Protein AF-A0A3C1B6X9-F1 (afdb_monomer_lite)

Secondary structure (DSSP, 8-state):
-GGGTTTT---HHHHHHHHHHHHHHHHHHHHHHHHTTSS---HHHHHHHHHHHHHHHHHHHHHHSS----TT----THHHHTHHHHHHHHHHHHHHHHHT-

Radius of gyration: 14.91 Å; chains: 1; bounding box: 35×31×36 Å

pLDDT: mean 92.77, std 12.66, range [45.78, 98.62]

Structure (mmCIF, N/CA/C/O backbone):
data_AF-A0A3C1B6X9-F1
#
_entry.id   AF-A0A3C1B6X9-F1
#
loop_
_atom_site.group_PDB
_atom_site.id
_atom_site.type_symbol
_atom_site.label_atom_id
_atom_site.label_alt_id
_atom_site.label_comp_id
_atom_site.label_asym_id
_atom_site.label_entity_id
_atom_site.label_seq_id
_atom_site.pdbx_PDB_ins_code
_atom_site.Cartn_x
_atom_site.Cartn_y
_atom_site.Cartn_z
_atom_site.occupancy
_atom_site.B_iso_or_equiv
_atom_site.auth_seq_id
_atom_site.auth_comp_id
_atom_site.auth_asym_id
_atom_site.auth_atom_id
_atom_site.pdbx_PDB_model_num
ATOM 1 N N . SER A 1 1 ? -6.911 16.747 -1.979 1.00 45.78 1 SER A N 1
ATOM 2 C CA . SER A 1 1 ? -7.606 15.657 -2.691 1.00 45.78 1 SER A CA 1
ATOM 3 C C . SER A 1 1 ? -6.592 14.883 -3.513 1.00 45.78 1 SER A C 1
ATOM 5 O O . SER A 1 1 ? -5.859 15.510 -4.266 1.00 45.78 1 SER A O 1
ATOM 7 N N . ILE A 1 2 ? -6.514 13.560 -3.367 1.00 50.72 2 ILE A N 1
ATOM 8 C CA . ILE A 1 2 ? -5.544 12.681 -4.062 1.00 50.72 2 ILE A CA 1
ATOM 9 C C . ILE A 1 2 ? -5.657 12.769 -5.592 1.00 50.72 2 ILE A C 1
ATOM 11 O O . ILE A 1 2 ? -4.671 12.622 -6.306 1.00 50.72 2 ILE A O 1
ATOM 15 N N . LEU A 1 3 ? -6.828 13.177 -6.088 1.00 47.59 3 LEU A N 1
ATOM 16 C CA . LEU A 1 3 ? -7.081 13.500 -7.491 1.00 47.59 3 LEU A CA 1
ATOM 17 C C . LEU A 1 3 ? -6.073 14.507 -8.095 1.00 47.59 3 LEU A C 1
ATOM 19 O O . LEU A 1 3 ? -5.870 14.509 -9.304 1.00 47.59 3 LEU A O 1
ATOM 23 N N . TRP A 1 4 ? -5.420 15.342 -7.276 1.00 55.66 4 TRP A N 1
ATOM 24 C CA . TRP A 1 4 ? -4.429 16.323 -7.739 1.00 55.66 4 TRP A CA 1
ATOM 25 C C . TRP A 1 4 ? -2.998 15.764 -7.732 1.00 55.66 4 TRP A C 1
ATOM 27 O O . TRP A 1 4 ? -2.171 16.218 -8.519 1.00 55.66 4 TRP A O 1
ATOM 37 N N . ALA A 1 5 ? -2.707 14.749 -6.910 1.00 58.25 5 ALA A N 1
ATOM 38 C CA . ALA A 1 5 ? -1.378 14.137 -6.807 1.00 58.25 5 ALA A CA 1
ATOM 39 C C . ALA A 1 5 ? -0.965 13.402 -8.095 1.00 58.25 5 ALA A C 1
ATOM 41 O O . ALA A 1 5 ? 0.217 13.320 -8.409 1.00 58.25 5 ALA A O 1
ATOM 42 N N . HIS A 1 6 ? -1.940 12.920 -8.875 1.00 62.47 6 HIS A N 1
ATOM 43 C CA . HIS A 1 6 ? -1.696 12.265 -10.166 1.00 62.47 6 HIS A CA 1
ATOM 44 C C . HIS A 1 6 ? -1.820 13.201 -11.374 1.00 62.47 6 HIS A C 1
ATOM 46 O O . HIS A 1 6 ? -1.613 12.772 -12.511 1.00 62.47 6 HIS A O 1
ATOM 52 N N . SER A 1 7 ? -2.178 14.472 -11.163 1.00 71.06 7 SER A N 1
ATOM 53 C CA . SER A 1 7 ? -2.284 15.427 -12.265 1.00 71.06 7 SER A CA 1
ATOM 54 C C . SER A 1 7 ? -0.910 15.628 -12.925 1.00 71.06 7 SER A C 1
ATOM 56 O O . SER A 1 7 ? 0.087 15.924 -12.265 1.00 71.06 7 SER A O 1
ATOM 58 N N . GLY A 1 8 ? -0.847 15.410 -14.241 1.00 81.38 8 GLY A N 1
ATOM 59 C CA . GLY A 1 8 ? 0.379 15.572 -15.029 1.00 81.38 8 GLY A CA 1
ATOM 60 C C . GLY A 1 8 ? 1.334 14.373 -15.065 1.00 81.38 8 GLY A C 1
ATOM 61 O O . GLY A 1 8 ? 2.383 14.504 -15.692 1.00 81.38 8 GLY A O 1
ATOM 62 N N . VAL A 1 9 ? 0.990 13.226 -14.464 1.00 90.75 9 VAL A N 1
ATOM 63 C CA . VAL A 1 9 ? 1.730 11.965 -14.677 1.00 90.75 9 VAL A CA 1
ATOM 64 C C . VAL A 1 9 ? 1.463 11.472 -16.100 1.00 90.75 9 VAL A C 1
ATOM 66 O O . VAL A 1 9 ? 0.305 11.312 -16.497 1.00 90.75 9 VAL A O 1
ATOM 69 N N . LYS A 1 10 ? 2.524 11.239 -16.871 1.00 92.12 10 LYS A N 1
ATOM 70 C CA . LYS A 1 10 ? 2.455 10.840 -18.284 1.00 92.12 10 LYS A CA 1
ATOM 71 C C . LYS A 1 10 ? 2.657 9.344 -18.468 1.00 92.12 10 LYS A C 1
ATOM 73 O O . LYS A 1 10 ? 2.008 8.749 -19.326 1.00 92.12 10 LYS A O 1
ATOM 78 N N . ASP A 1 11 ? 3.538 8.735 -17.678 1.00 95.75 11 ASP A N 1
ATOM 79 C CA . ASP A 1 11 ? 3.810 7.306 -17.808 1.00 95.75 11 ASP A CA 1
ATOM 80 C C . ASP A 1 11 ? 2.680 6.453 -17.184 1.00 95.75 11 ASP A C 1
ATOM 82 O O . ASP A 1 11 ? 2.333 6.624 -16.008 1.00 95.75 11 ASP A O 1
ATOM 86 N N . PRO A 1 12 ? 2.092 5.504 -17.937 1.00 95.38 12 PRO A N 1
ATOM 87 C CA . PRO A 1 12 ? 0.970 4.704 -17.456 1.00 95.38 12 PRO A CA 1
ATOM 88 C C . PRO A 1 12 ? 1.350 3.705 -16.352 1.00 95.38 12 PRO A C 1
ATOM 90 O O . PRO A 1 12 ? 0.485 3.343 -15.552 1.00 95.38 12 PRO A O 1
ATOM 93 N N . ASN A 1 13 ? 2.601 3.245 -16.274 1.00 97.00 13 ASN A N 1
ATOM 94 C CA . ASN A 1 13 ? 3.065 2.375 -15.188 1.00 97.00 13 ASN A CA 1
ATOM 95 C C . ASN A 1 13 ? 3.262 3.183 -13.902 1.00 97.00 13 ASN A C 1
ATOM 97 O O . ASN A 1 13 ? 2.830 2.743 -12.833 1.00 97.00 13 ASN A O 1
ATOM 101 N N . VAL A 1 14 ? 3.818 4.395 -14.010 1.00 96.88 14 VAL A N 1
ATOM 102 C CA . VAL A 1 14 ? 3.912 5.332 -12.880 1.00 96.88 14 VAL A CA 1
ATOM 103 C C . VAL A 1 14 ? 2.520 5.688 -12.358 1.00 96.88 14 VAL A C 1
ATOM 105 O O . VAL A 1 14 ? 2.267 5.599 -11.156 1.00 96.88 14 VAL A O 1
ATOM 108 N N . MET A 1 15 ? 1.580 5.995 -13.252 1.00 95.94 15 MET A N 1
ATOM 109 C CA . MET A 1 15 ? 0.191 6.271 -12.881 1.00 95.94 15 MET A CA 1
ATOM 110 C C . MET A 1 15 ? -0.440 5.106 -12.103 1.00 95.94 15 MET A C 1
ATOM 112 O O . MET A 1 15 ? -1.091 5.324 -11.081 1.00 95.94 15 MET A O 1
ATOM 116 N N . LYS A 1 16 ? -0.250 3.861 -12.565 1.00 96.12 16 LYS A N 1
ATOM 117 C CA . LYS A 1 16 ? -0.811 2.663 -11.915 1.00 96.12 16 LYS A CA 1
ATOM 118 C C . LYS A 1 16 ? -0.297 2.490 -10.488 1.00 96.12 16 LYS A C 1
ATOM 120 O O . LYS A 1 16 ? -1.108 2.356 -9.573 1.00 96.12 16 LYS A O 1
ATOM 125 N N . ARG A 1 17 ? 1.023 2.523 -10.282 1.00 97.31 17 ARG A N 1
ATOM 126 C CA . ARG A 1 17 ? 1.606 2.332 -8.943 1.00 97.31 17 ARG A CA 1
ATOM 127 C C . ARG A 1 17 ? 1.287 3.486 -7.995 1.00 97.31 17 ARG A C 1
ATOM 129 O O . ARG A 1 17 ? 1.000 3.241 -6.829 1.00 97.31 17 ARG A O 1
ATOM 136 N N . MET A 1 18 ? 1.246 4.727 -8.492 1.00 96.75 18 MET A N 1
ATOM 137 C CA . MET A 1 18 ? 0.849 5.875 -7.673 1.00 96.75 18 MET A CA 1
ATOM 138 C C . MET A 1 18 ? -0.613 5.776 -7.218 1.00 96.75 18 MET A C 1
ATOM 140 O O . MET A 1 18 ? -0.900 6.076 -6.060 1.00 96.75 18 MET A O 1
ATOM 144 N N . LYS A 1 19 ? -1.533 5.337 -8.091 1.00 96.31 19 LYS A N 1
ATOM 145 C CA . LYS A 1 19 ? -2.935 5.095 -7.708 1.00 96.31 19 LYS A CA 1
ATOM 146 C C . LYS A 1 19 ? -3.041 4.024 -6.627 1.00 96.31 19 LYS A C 1
ATOM 148 O O . LYS A 1 19 ? -3.683 4.263 -5.613 1.00 96.31 19 LYS A O 1
ATOM 153 N N . LEU A 1 20 ? -2.355 2.896 -6.818 1.00 98.00 20 LEU A N 1
ATOM 154 C CA . LEU A 1 20 ? -2.323 1.797 -5.850 1.00 98.00 20 LEU A CA 1
ATOM 155 C C . LEU A 1 20 ? -1.824 2.280 -4.476 1.00 98.00 20 LEU A C 1
ATOM 157 O O . LEU A 1 20 ? -2.509 2.099 -3.471 1.00 98.00 20 LEU A O 1
ATOM 161 N N . MET A 1 21 ? -0.679 2.967 -4.433 1.00 97.62 21 MET A N 1
ATOM 162 C CA . MET A 1 21 ? -0.116 3.510 -3.187 1.00 97.62 21 MET A CA 1
ATOM 163 C C . MET A 1 21 ? -1.015 4.582 -2.549 1.00 97.62 21 MET 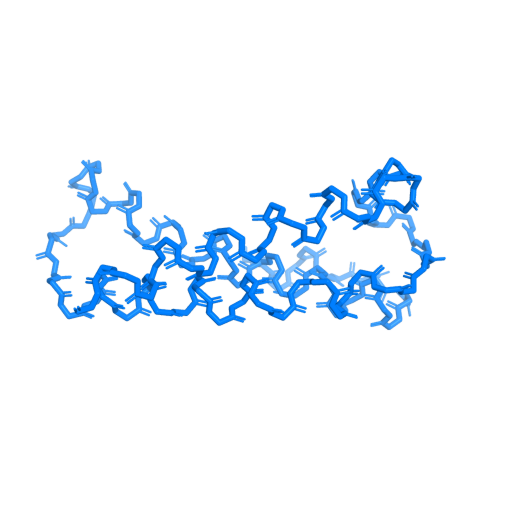A C 1
ATOM 165 O O . MET A 1 21 ? -1.073 4.700 -1.327 1.00 97.62 21 MET A O 1
ATOM 169 N N . SER A 1 22 ? -1.758 5.348 -3.350 1.00 96.81 22 SER A N 1
ATOM 170 C CA . SER A 1 22 ? -2.695 6.342 -2.816 1.00 96.81 22 SER A CA 1
ATOM 171 C C . SER A 1 22 ? -3.904 5.689 -2.152 1.00 96.81 22 SER A C 1
ATOM 173 O O . SER A 1 22 ? -4.277 6.092 -1.052 1.00 96.81 22 SER A O 1
ATOM 175 N N . SER A 1 23 ? -4.466 4.641 -2.757 1.00 97.75 23 SER A N 1
ATOM 176 C CA . SER A 1 23 ? -5.528 3.841 -2.134 1.00 97.75 23 SER A CA 1
ATOM 177 C C . SER A 1 23 ? -5.047 3.157 -0.850 1.00 97.75 23 SER A C 1
ATOM 179 O O . SER A 1 23 ? -5.784 3.098 0.135 1.00 97.75 23 SER A O 1
ATOM 181 N N . MET A 1 24 ? -3.786 2.715 -0.807 1.00 98.06 24 MET A N 1
ATOM 182 C CA . MET A 1 24 ? -3.169 2.179 0.413 1.00 98.06 24 MET A CA 1
ATOM 183 C C . MET A 1 24 ? -3.150 3.228 1.536 1.00 98.06 24 MET A C 1
ATOM 185 O O . MET A 1 24 ? -3.552 2.960 2.674 1.00 98.06 24 MET A O 1
ATOM 189 N N . ALA A 1 25 ? -2.729 4.453 1.205 1.00 97.88 25 ALA A N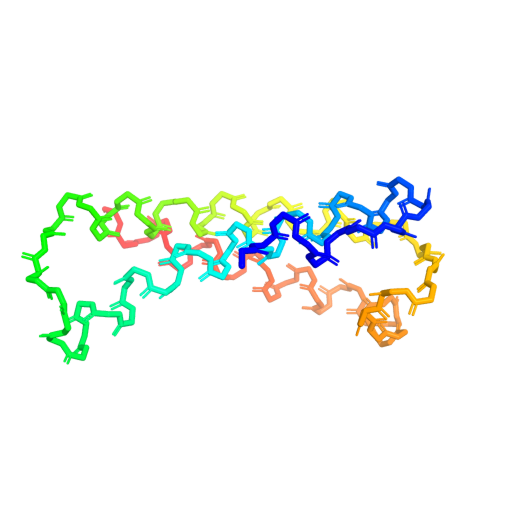 1
ATOM 190 C CA . ALA A 1 25 ? -2.68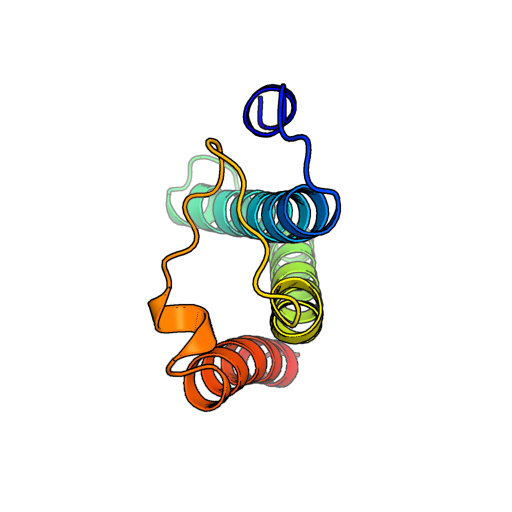3 5.573 2.140 1.00 97.88 25 ALA A CA 1
ATOM 191 C C . ALA A 1 25 ? -4.079 5.995 2.635 1.00 97.88 25 ALA A C 1
ATOM 193 O O . ALA A 1 25 ? -4.234 6.317 3.814 1.00 97.88 25 ALA A O 1
ATOM 194 N N . GLU A 1 26 ? -5.101 5.974 1.774 1.00 98.06 26 GLU A N 1
ATOM 195 C CA . GLU A 1 26 ? -6.493 6.262 2.153 1.00 98.06 26 GLU A CA 1
ATOM 196 C C . GLU A 1 26 ? -7.015 5.274 3.202 1.00 98.06 26 GLU A C 1
ATOM 198 O O . GLU A 1 26 ? -7.535 5.700 4.236 1.00 98.06 26 GLU A O 1
ATOM 203 N N . ASN A 1 27 ? -6.813 3.972 2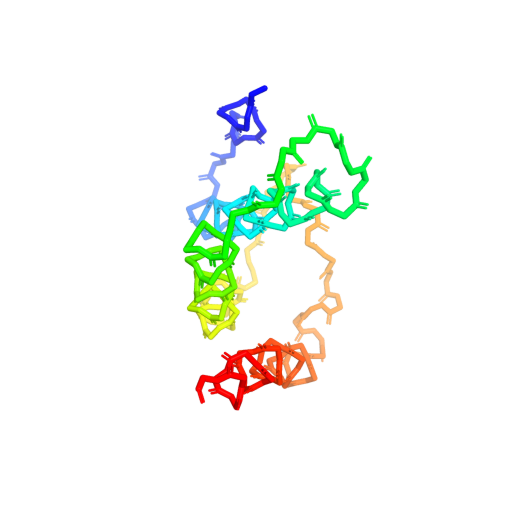.990 1.00 98.31 27 ASN A N 1
ATOM 204 C CA . ASN A 1 27 ? -7.237 2.947 3.946 1.00 98.31 27 ASN A CA 1
ATOM 205 C C . ASN A 1 27 ? -6.460 3.040 5.267 1.00 98.31 27 ASN A C 1
ATOM 207 O O . ASN A 1 27 ? -7.049 3.008 6.349 1.00 98.31 27 ASN A O 1
ATOM 211 N N . SER A 1 28 ? -5.146 3.264 5.191 1.00 97.94 28 SER A N 1
ATOM 212 C CA . SER A 1 28 ? -4.296 3.453 6.375 1.00 97.94 28 SER A CA 1
ATOM 213 C C . SER A 1 28 ? -4.711 4.685 7.187 1.00 97.94 28 SER A C 1
ATOM 215 O O . SER A 1 28 ? -4.693 4.674 8.421 1.00 97.94 28 SER A O 1
ATOM 217 N N . LYS A 1 29 ? -5.142 5.755 6.507 1.00 98.38 29 LYS A N 1
ATOM 218 C CA . LYS A 1 29 ? -5.638 6.977 7.146 1.00 98.38 29 LYS A CA 1
ATOM 219 C C . LYS A 1 29 ? -6.898 6.718 7.967 1.00 98.38 29 LYS A C 1
ATOM 221 O O . LYS A 1 29 ? -6.981 7.256 9.068 1.00 98.38 29 LYS A O 1
ATOM 226 N N . ILE A 1 30 ? -7.839 5.909 7.477 1.00 98.31 30 ILE A N 1
ATOM 227 C CA . ILE A 1 30 ? -9.063 5.559 8.219 1.00 98.31 30 ILE A CA 1
ATOM 228 C C . ILE A 1 30 ? -8.695 4.926 9.567 1.00 98.31 30 ILE A C 1
ATOM 230 O O . ILE A 1 30 ? -9.140 5.396 10.616 1.00 98.31 30 ILE A O 1
ATOM 234 N N . LEU A 1 31 ? -7.811 3.924 9.548 1.00 98.19 31 LEU A N 1
ATOM 235 C CA . LEU A 1 31 ? -7.329 3.250 10.758 1.00 98.19 31 LEU A CA 1
ATOM 236 C C . LEU A 1 31 ? -6.623 4.232 11.703 1.00 98.19 31 LEU A C 1
ATOM 238 O O . LEU A 1 31 ? -6.936 4.301 12.893 1.00 98.19 31 LEU A O 1
ATOM 242 N N . GLY A 1 32 ? -5.730 5.066 11.165 1.00 98.38 32 GLY A N 1
ATOM 243 C CA . GLY A 1 32 ? -5.030 6.088 11.943 1.00 98.38 32 GLY A CA 1
ATOM 244 C C . GLY A 1 32 ? -5.968 7.121 12.580 1.00 98.38 32 GLY A C 1
ATOM 245 O O . GLY A 1 32 ? -5.720 7.562 13.704 1.00 98.38 32 GLY A O 1
ATOM 246 N N . GLN A 1 33 ? -7.058 7.500 11.906 1.00 98.62 33 GLN A N 1
ATOM 247 C CA . GLN A 1 33 ? -8.076 8.401 12.456 1.00 98.62 33 GLN A CA 1
ATOM 248 C C . GLN A 1 33 ? -8.854 7.748 13.605 1.00 98.62 33 GLN A C 1
ATOM 250 O O . GLN A 1 33 ? -9.092 8.418 14.613 1.00 98.62 33 GLN A O 1
ATOM 255 N N . MET A 1 34 ? -9.193 6.456 13.494 1.00 98.50 34 MET A N 1
ATOM 256 C CA . MET A 1 34 ? -9.818 5.696 14.587 1.00 98.50 34 MET A CA 1
ATOM 257 C C . MET A 1 34 ? -8.890 5.605 15.803 1.00 98.50 34 MET A C 1
ATOM 259 O O . MET A 1 34 ? -9.299 5.935 16.916 1.00 98.50 34 MET A O 1
ATOM 263 N N . MET A 1 35 ? -7.617 5.242 15.599 1.00 97.75 35 MET A N 1
ATOM 264 C CA . MET A 1 35 ? -6.619 5.148 16.678 1.00 97.75 35 MET A CA 1
ATOM 265 C C . MET A 1 35 ? -6.420 6.482 17.407 1.00 97.75 35 MET A C 1
ATOM 267 O O . MET A 1 35 ? -6.269 6.522 18.627 1.00 97.75 35 MET A O 1
ATOM 271 N N . LYS A 1 36 ? -6.458 7.593 16.662 1.00 98.31 36 LYS A N 1
ATOM 272 C CA . LYS A 1 36 ? -6.355 8.956 17.205 1.00 98.31 36 LYS A CA 1
ATOM 273 C C . LYS A 1 36 ? -7.673 9.488 17.777 1.00 98.31 36 LYS A C 1
ATOM 275 O O . LYS A 1 36 ? -7.711 10.646 18.183 1.00 98.31 36 LYS A O 1
ATOM 280 N N . LYS A 1 37 ? -8.746 8.686 17.790 1.00 97.94 37 LYS A N 1
ATOM 281 C CA . LYS A 1 37 ? -10.103 9.073 18.221 1.00 97.94 37 LYS A CA 1
ATOM 282 C C . LYS A 1 37 ? -10.666 10.291 17.470 1.00 97.94 37 LYS A C 1
ATOM 284 O O . LYS A 1 37 ? -11.530 10.993 17.986 1.00 97.94 37 LYS A O 1
ATOM 289 N N . GLN A 1 38 ? -10.177 10.554 16.255 1.00 98.38 38 GLN A N 1
ATOM 290 C CA . GLN A 1 38 ? -10.693 11.618 15.383 1.00 98.38 38 GLN A CA 1
ATOM 291 C C . GLN A 1 38 ? -12.022 11.217 14.740 1.00 98.38 38 GLN A C 1
ATOM 293 O O . GLN A 1 38 ? -12.842 12.073 14.423 1.00 98.38 38 GLN A O 1
ATOM 298 N N . ILE A 1 39 ? -12.221 9.912 14.562 1.00 97.75 39 ILE A N 1
ATOM 299 C CA . ILE A 1 39 ? -13.502 9.291 14.232 1.00 97.75 39 ILE A CA 1
ATOM 300 C C . ILE A 1 39 ? -13.763 8.150 15.231 1.00 97.75 39 ILE A C 1
ATOM 302 O O . ILE A 1 39 ? -12.796 7.610 15.783 1.00 97.75 39 ILE A O 1
ATOM 306 N N . PRO A 1 40 ? -15.029 7.770 15.485 1.00 98.19 40 PRO A N 1
ATOM 307 C CA . PRO A 1 40 ? -15.346 6.613 16.316 1.00 98.19 40 PRO A CA 1
ATOM 308 C C . PRO A 1 40 ? -14.755 5.324 15.740 1.00 98.19 40 PRO A C 1
ATOM 310 O O . PRO A 1 40 ? -14.648 5.168 14.523 1.00 98.19 40 PRO A O 1
ATOM 313 N N . PHE A 1 41 ? -14.405 4.384 16.616 1.00 98.12 41 PHE A N 1
ATOM 314 C CA . PHE A 1 41 ? -14.062 3.037 16.180 1.00 98.12 41 PHE A CA 1
ATOM 315 C C . PHE A 1 41 ? -15.308 2.334 15.631 1.00 98.12 41 PHE A C 1
ATOM 317 O O . PHE A 1 41 ? -16.333 2.260 16.307 1.00 98.12 41 PHE A O 1
ATOM 324 N N . ASP A 1 42 ? -15.181 1.787 14.427 1.00 98.38 42 ASP A N 1
ATOM 325 C CA . ASP A 1 42 ? -16.163 0.911 13.799 1.00 98.38 42 ASP A CA 1
ATOM 326 C C . ASP A 1 42 ? -15.422 -0.330 13.295 1.00 98.38 42 ASP A C 1
ATOM 328 O O . ASP A 1 42 ? -14.582 -0.248 12.394 1.00 98.38 42 ASP A O 1
ATOM 332 N N . ALA A 1 43 ? -15.727 -1.485 13.889 1.00 97.31 43 ALA A N 1
ATOM 333 C CA . ALA A 1 43 ? -15.049 -2.738 13.578 1.00 97.31 43 ALA A CA 1
ATOM 334 C C . ALA A 1 43 ? -15.236 -3.157 12.112 1.00 97.31 43 ALA A C 1
ATOM 336 O O . ALA A 1 43 ? -14.302 -3.660 11.491 1.00 97.31 43 ALA A O 1
ATOM 337 N N . LYS A 1 44 ? -16.414 -2.926 11.524 1.00 97.25 44 LYS A N 1
ATOM 338 C CA . LYS A 1 44 ? -16.689 -3.306 10.134 1.00 97.25 44 LYS A CA 1
ATOM 339 C C . LYS A 1 44 ? -15.865 -2.454 9.175 1.00 97.25 44 LYS A C 1
ATOM 341 O O . LYS A 1 44 ? -15.292 -2.987 8.223 1.00 97.25 44 LYS A O 1
ATOM 346 N N . VAL A 1 45 ? -15.788 -1.150 9.431 1.00 97.88 45 VAL A N 1
ATOM 347 C CA . VAL A 1 45 ? -14.982 -0.227 8.622 1.00 97.88 45 VAL A CA 1
ATOM 348 C C . VAL A 1 45 ? -13.491 -0.530 8.781 1.00 97.88 45 VAL A C 1
ATOM 350 O O . VAL A 1 45 ? -12.785 -0.599 7.776 1.00 97.88 45 VAL A O 1
ATOM 353 N N . ALA A 1 46 ? -13.019 -0.791 10.004 1.00 97.75 46 ALA A N 1
ATOM 354 C CA . ALA A 1 46 ? -11.628 -1.164 10.256 1.00 97.75 46 ALA A CA 1
ATOM 355 C C . ALA A 1 46 ? -11.239 -2.451 9.511 1.00 97.75 46 ALA A C 1
ATOM 357 O O . ALA A 1 46 ? -10.249 -2.466 8.780 1.00 97.75 46 ALA A O 1
ATOM 358 N N . MET A 1 47 ? -12.059 -3.502 9.613 1.00 96.31 47 MET A N 1
ATOM 359 C CA . MET A 1 47 ? -11.816 -4.766 8.909 1.00 96.31 47 MET A CA 1
ATOM 360 C C . MET A 1 47 ? -11.869 -4.608 7.386 1.00 96.31 47 MET A C 1
ATOM 362 O O . MET A 1 47 ? -11.106 -5.257 6.674 1.00 96.31 47 MET A O 1
ATOM 366 N N . SER A 1 48 ? -12.739 -3.736 6.868 1.00 96.81 48 SER A N 1
ATOM 367 C CA . SER A 1 48 ? -12.772 -3.431 5.435 1.00 96.81 48 SER A CA 1
ATOM 368 C C . SER A 1 48 ? -11.490 -2.738 4.971 1.00 96.81 48 SER A C 1
ATOM 370 O O . SER A 1 48 ? -10.953 -3.113 3.933 1.00 96.81 48 SER A O 1
ATOM 372 N N . ALA A 1 49 ? -10.988 -1.766 5.738 1.00 97.88 49 ALA A N 1
ATOM 373 C CA . ALA A 1 49 ? -9.750 -1.063 5.415 1.00 97.88 49 ALA A CA 1
ATOM 374 C C . ALA A 1 49 ? -8.532 -1.999 5.475 1.00 97.88 49 ALA A C 1
ATOM 376 O O . ALA A 1 49 ? -7.709 -1.982 4.565 1.00 97.88 49 ALA A O 1
ATOM 377 N N . LEU A 1 50 ? -8.444 -2.861 6.496 1.00 97.31 50 LEU A N 1
ATOM 378 C CA . LEU A 1 50 ? -7.384 -3.871 6.611 1.00 97.31 50 LEU A CA 1
ATOM 379 C C . LEU A 1 50 ? -7.406 -4.858 5.437 1.00 97.31 50 LEU A C 1
ATOM 381 O O . LEU A 1 50 ? -6.364 -5.143 4.853 1.00 97.31 50 LEU A O 1
ATOM 385 N N . ARG A 1 51 ? -8.592 -5.336 5.036 1.00 96.81 51 ARG A N 1
ATOM 386 C CA . ARG A 1 51 ? -8.727 -6.222 3.872 1.00 96.81 51 ARG A CA 1
ATOM 387 C C . ARG A 1 51 ? -8.222 -5.558 2.594 1.00 96.81 51 ARG A C 1
ATOM 389 O O . ARG A 1 51 ? -7.506 -6.197 1.829 1.00 96.81 51 ARG A O 1
ATOM 396 N N . GLU A 1 52 ? -8.597 -4.303 2.370 1.00 97.94 52 GLU A N 1
ATOM 397 C CA . GLU A 1 52 ? -8.179 -3.564 1.179 1.00 97.94 52 GLU A CA 1
ATOM 398 C C . GLU A 1 52 ? -6.662 -3.319 1.174 1.00 97.94 52 GLU A C 1
ATOM 400 O O . GLU A 1 52 ? -6.019 -3.494 0.143 1.00 97.94 52 GLU A O 1
ATOM 405 N N . ILE A 1 53 ? -6.062 -3.005 2.331 1.00 98.19 53 ILE A N 1
ATOM 406 C CA . ILE A 1 53 ? -4.598 -2.912 2.485 1.00 98.19 53 ILE A CA 1
ATOM 407 C C . ILE A 1 53 ? -3.930 -4.237 2.101 1.00 98.19 53 ILE A C 1
ATOM 409 O O . ILE A 1 53 ? -2.945 -4.217 1.366 1.00 98.19 53 ILE A O 1
ATOM 413 N N . GLY A 1 54 ? -4.474 -5.380 2.529 1.00 97.88 54 GLY A N 1
ATOM 414 C CA . GLY A 1 54 ? -3.950 -6.695 2.147 1.00 97.88 54 GLY A CA 1
ATOM 415 C C . GLY A 1 54 ? -3.967 -6.914 0.629 1.00 97.88 54 GLY A C 1
ATOM 416 O O . GLY A 1 54 ? -2.931 -7.199 0.033 1.00 97.88 54 GLY A O 1
ATOM 417 N N . VAL A 1 55 ? -5.111 -6.668 -0.021 1.00 97.69 55 VAL A N 1
ATOM 418 C CA . VAL A 1 55 ? -5.268 -6.808 -1.485 1.00 97.69 55 VAL A CA 1
ATOM 419 C C . VAL A 1 55 ? -4.320 -5.880 -2.256 1.00 97.69 55 VAL A C 1
ATOM 421 O O . VAL A 1 55 ? -3.701 -6.278 -3.245 1.00 97.69 55 VAL A O 1
ATOM 424 N N . LEU A 1 56 ? -4.180 -4.628 -1.814 1.00 98.44 56 LEU A N 1
ATOM 425 C CA . LEU A 1 56 ? -3.269 -3.669 -2.441 1.00 98.44 56 LEU A CA 1
ATOM 426 C C . LEU A 1 56 ? -1.799 -4.073 -2.243 1.00 98.44 56 LEU A C 1
ATOM 428 O O . LEU A 1 56 ? -0.983 -3.868 -3.145 1.00 98.44 56 LEU A O 1
ATOM 432 N N . SER A 1 57 ? -1.461 -4.663 -1.095 1.00 98.31 57 SER A N 1
ATOM 433 C CA . SER A 1 57 ? -0.108 -5.144 -0.789 1.00 98.31 57 SER A CA 1
ATOM 434 C C . SER A 1 57 ? 0.275 -6.282 -1.731 1.00 98.31 57 SER A C 1
ATOM 436 O O . SER A 1 57 ? 1.276 -6.167 -2.437 1.00 98.31 57 SER A O 1
ATOM 438 N N . GLU A 1 58 ? -0.597 -7.279 -1.892 1.00 97.81 58 GLU A N 1
ATOM 439 C CA . GLU A 1 58 ? -0.417 -8.388 -2.842 1.00 97.81 58 GLU A CA 1
ATOM 440 C C . GLU A 1 58 ? -0.270 -7.897 -4.301 1.00 97.81 58 GLU A C 1
ATOM 442 O O . GLU A 1 58 ? 0.513 -8.424 -5.095 1.00 97.81 58 GLU A O 1
ATOM 447 N N . ALA A 1 59 ? -0.978 -6.827 -4.676 1.00 98.19 59 ALA A N 1
ATOM 448 C CA . ALA A 1 59 ? -0.895 -6.242 -6.015 1.00 98.19 59 ALA A CA 1
ATOM 449 C C . ALA A 1 59 ? 0.362 -5.373 -6.251 1.00 98.19 59 ALA A C 1
ATOM 451 O O . ALA A 1 59 ? 0.683 -5.047 -7.406 1.00 98.19 59 ALA A O 1
ATOM 452 N N . THR A 1 60 ? 1.080 -4.983 -5.194 1.00 98.50 60 THR A N 1
ATOM 453 C CA . THR A 1 60 ? 2.198 -4.027 -5.258 1.00 98.50 60 THR A CA 1
ATOM 454 C C . THR A 1 60 ? 3.357 -4.507 -6.142 1.00 98.50 60 THR A C 1
ATOM 456 O O . THR A 1 60 ? 3.748 -3.747 -7.038 1.00 98.50 60 THR A O 1
ATOM 459 N N . PRO A 1 61 ? 3.872 -5.749 -6.027 1.00 98.44 61 PRO A N 1
ATOM 460 C CA . PRO A 1 61 ? 4.966 -6.227 -6.879 1.00 98.44 61 PRO A CA 1
ATOM 461 C C . PRO A 1 61 ? 4.639 -6.100 -8.371 1.00 98.44 61 PRO A C 1
ATOM 463 O O . PRO A 1 61 ? 5.434 -5.606 -9.174 1.00 98.44 61 PRO A O 1
ATOM 466 N N . LYS A 1 62 ? 3.408 -6.445 -8.762 1.00 98.31 62 LYS A N 1
ATOM 467 C CA . LYS A 1 62 ? 2.959 -6.331 -10.155 1.00 98.31 62 LYS A CA 1
ATOM 468 C C . LYS A 1 62 ? 2.944 -4.881 -10.645 1.00 98.31 62 LYS A C 1
ATOM 470 O O . LYS A 1 62 ? 3.311 -4.632 -11.794 1.00 98.31 62 LYS A O 1
ATOM 475 N N . ALA A 1 63 ? 2.541 -3.931 -9.802 1.00 98.00 63 ALA A N 1
ATOM 476 C CA . ALA A 1 63 ? 2.499 -2.512 -10.157 1.00 98.00 63 ALA A CA 1
ATOM 477 C C . ALA A 1 63 ? 3.896 -1.880 -10.304 1.00 98.00 63 ALA A C 1
ATOM 479 O O . ALA A 1 63 ? 4.056 -0.930 -11.071 1.00 98.00 63 ALA A O 1
ATOM 480 N N . PHE A 1 64 ? 4.904 -2.421 -9.615 1.00 98.44 64 PHE A N 1
ATOM 481 C CA . PHE A 1 64 ? 6.292 -1.954 -9.683 1.00 98.44 64 PHE A CA 1
ATOM 482 C C . PHE A 1 64 ? 7.184 -2.783 -10.618 1.00 98.44 64 PHE A C 1
ATOM 484 O O . PHE A 1 64 ? 8.333 -2.414 -10.820 1.00 98.44 64 PHE A O 1
ATOM 491 N N . LYS A 1 65 ? 6.676 -3.842 -11.263 1.00 97.56 65 LYS A N 1
ATOM 492 C CA . LYS A 1 65 ? 7.472 -4.729 -12.135 1.00 97.56 65 LYS A CA 1
ATOM 493 C C . LYS A 1 65 ? 8.230 -4.003 -13.257 1.00 97.56 65 LYS A C 1
ATOM 495 O O . LYS A 1 65 ? 9.314 -4.428 -13.639 1.00 97.56 65 LYS A O 1
ATOM 500 N N . VAL A 1 66 ? 7.658 -2.929 -13.806 1.00 97.75 66 VAL A N 1
ATOM 501 C CA . VAL A 1 66 ? 8.301 -2.119 -14.852 1.00 97.75 66 VAL A CA 1
ATOM 502 C C . VAL A 1 66 ? 9.014 -0.929 -14.213 1.00 97.75 66 VAL A C 1
ATOM 504 O O . VAL A 1 66 ? 8.370 -0.077 -13.591 1.00 97.75 66 VAL A O 1
ATOM 507 N N . ASN A 1 67 ? 10.330 -0.836 -14.425 1.00 97.12 67 ASN A N 1
ATOM 508 C CA . ASN A 1 67 ? 11.133 0.328 -14.048 1.00 97.12 67 ASN A CA 1
ATOM 509 C C . ASN A 1 67 ? 10.891 1.494 -15.019 1.00 97.12 67 ASN A C 1
ATOM 511 O O . ASN A 1 67 ? 11.672 1.757 -15.929 1.00 97.12 67 ASN A O 1
ATOM 515 N N . ALA A 1 68 ? 9.739 2.142 -14.854 1.00 95.62 68 ALA A N 1
ATOM 516 C CA . ALA A 1 68 ? 9.372 3.363 -15.556 1.00 95.62 68 ALA A CA 1
ATOM 517 C C . ALA A 1 68 ? 9.633 4.599 -14.688 1.00 95.62 68 ALA A C 1
ATOM 519 O O . ALA A 1 68 ? 9.502 4.544 -13.459 1.00 95.62 68 ALA A O 1
ATOM 520 N N . SER A 1 69 ? 9.921 5.726 -15.338 1.00 91.75 69 SER A N 1
ATOM 521 C CA . SER A 1 69 ? 10.184 7.010 -14.690 1.00 91.75 69 SER A CA 1
ATOM 522 C C . SER A 1 69 ? 9.248 8.096 -15.216 1.00 91.75 69 SER A C 1
ATOM 524 O O . SER A 1 69 ? 8.838 8.085 -16.373 1.00 91.75 69 SER A O 1
ATOM 526 N N . ASP A 1 70 ? 8.917 9.037 -14.341 1.00 95.25 70 ASP A N 1
ATOM 527 C CA . ASP A 1 70 ? 8.148 10.246 -14.623 1.00 95.25 70 ASP A CA 1
ATOM 528 C C . ASP A 1 70 ? 8.602 11.314 -13.611 1.00 95.25 70 ASP A C 1
ATOM 530 O O . ASP A 1 70 ? 8.862 10.948 -12.461 1.00 95.25 70 ASP A O 1
ATOM 534 N N . PRO A 1 71 ? 8.68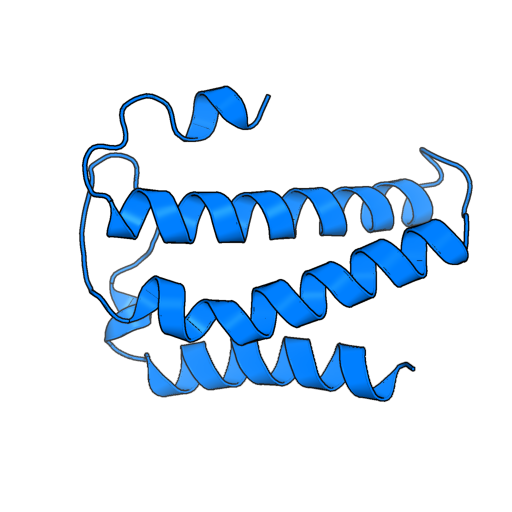8 12.611 -13.966 1.00 93.12 71 PRO A N 1
ATOM 535 C CA . PRO A 1 71 ? 9.087 13.669 -13.030 1.00 93.12 71 PRO A CA 1
ATOM 536 C C . PRO A 1 71 ? 8.248 13.757 -11.746 1.00 93.12 71 PRO A C 1
ATOM 538 O O . PRO A 1 71 ? 8.684 14.363 -10.770 1.00 93.12 71 PRO A O 1
ATOM 541 N N . LYS A 1 72 ? 7.034 13.196 -11.743 1.00 91.75 72 LYS A N 1
ATOM 542 C CA . LYS A 1 72 ? 6.150 13.122 -10.571 1.00 91.75 72 LYS A CA 1
ATOM 543 C C . LYS A 1 72 ? 6.347 11.861 -9.724 1.00 91.75 72 LYS A C 1
ATOM 545 O O . LYS A 1 72 ? 5.706 11.730 -8.686 1.00 91.75 72 LYS A O 1
ATOM 550 N N . SER A 1 73 ? 7.177 10.918 -10.164 1.00 94.31 73 SER A N 1
ATOM 551 C CA . SER A 1 73 ? 7.439 9.682 -9.431 1.00 94.31 73 SER A CA 1
ATOM 552 C C . SER A 1 73 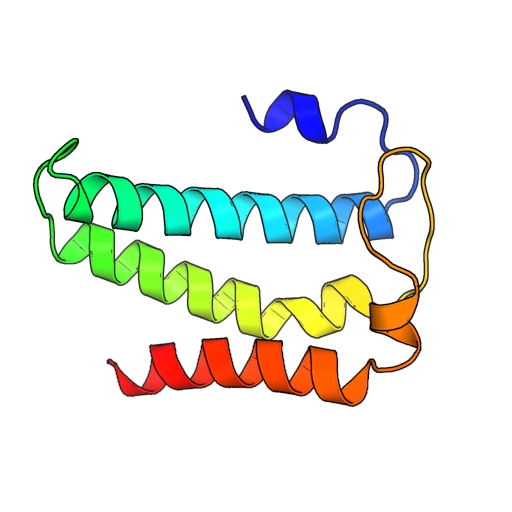? 8.351 9.934 -8.233 1.00 94.31 73 SER A C 1
ATOM 554 O O . SER A 1 73 ? 9.458 10.438 -8.386 1.00 94.31 73 SER A O 1
ATOM 556 N N . GLU A 1 74 ? 7.931 9.462 -7.062 1.00 94.88 74 GLU A N 1
ATOM 557 C CA . GLU A 1 74 ? 8.752 9.431 -5.840 1.00 94.88 74 GLU A CA 1
ATOM 558 C C . GLU A 1 74 ? 9.429 8.065 -5.611 1.00 94.88 74 GLU A C 1
ATOM 560 O O . GLU A 1 74 ? 10.195 7.886 -4.665 1.00 94.88 74 GLU A O 1
ATOM 565 N N . ALA A 1 75 ? 9.152 7.079 -6.474 1.00 96.81 75 ALA A N 1
ATOM 566 C CA . ALA A 1 75 ? 9.752 5.750 -6.393 1.00 96.81 75 ALA A CA 1
ATOM 567 C C . ALA A 1 75 ? 11.276 5.827 -6.583 1.00 96.81 75 ALA A C 1
ATOM 569 O O . ALA A 1 75 ? 11.755 6.311 -7.611 1.00 96.81 75 ALA A O 1
ATOM 570 N N . LYS A 1 76 ? 12.029 5.334 -5.596 1.00 97.00 76 LYS A N 1
ATOM 571 C CA . LYS A 1 76 ? 13.496 5.306 -5.635 1.00 97.00 76 LYS A CA 1
ATOM 572 C C . LYS A 1 76 ? 14.004 4.149 -6.510 1.00 97.00 76 LYS A C 1
ATOM 574 O O . LYS A 1 76 ? 13.398 3.078 -6.460 1.00 97.00 76 LYS A O 1
ATOM 579 N N . PRO A 1 77 ? 15.141 4.310 -7.222 1.00 96.88 77 PRO A N 1
ATOM 580 C CA . PRO A 1 77 ? 15.768 3.238 -8.007 1.00 96.88 77 PRO A CA 1
ATOM 581 C C . PRO A 1 77 ? 15.999 1.937 -7.227 1.00 96.88 77 PRO A C 1
ATOM 583 O O . PRO A 1 77 ? 15.817 0.856 -7.781 1.00 96.88 77 PRO A O 1
ATOM 586 N N . LEU A 1 78 ? 16.283 2.057 -5.924 1.00 97.81 78 LEU A N 1
ATOM 587 C CA . LEU A 1 78 ? 16.508 0.943 -5.000 1.00 97.81 78 LEU A CA 1
ATOM 588 C C . LEU A 1 78 ? 15.402 -0.126 -5.039 1.00 97.81 78 LEU A C 1
ATOM 590 O O . LEU A 1 78 ? 15.688 -1.303 -4.873 1.00 97.81 78 LEU A O 1
ATOM 594 N N . ILE A 1 79 ? 14.148 0.257 -5.323 1.00 98.19 79 ILE A N 1
ATOM 595 C CA . ILE A 1 79 ? 13.032 -0.695 -5.458 1.00 98.19 79 ILE A CA 1
ATOM 596 C C . ILE A 1 79 ? 13.333 -1.766 -6.514 1.00 98.19 79 ILE A C 1
ATOM 598 O O . ILE A 1 79 ? 12.952 -2.917 -6.338 1.00 98.19 79 ILE A O 1
ATOM 602 N N . TRP A 1 80 ? 13.997 -1.405 -7.613 1.00 98.44 80 TRP A N 1
ATOM 603 C CA . TRP A 1 80 ? 14.326 -2.341 -8.691 1.00 98.44 80 TRP A CA 1
ATOM 604 C C . TRP A 1 80 ? 15.677 -3.026 -8.498 1.00 98.44 80 TRP A C 1
ATOM 606 O O . TRP A 1 80 ? 15.849 -4.146 -8.970 1.00 98.44 80 TRP A O 1
ATOM 616 N N . GLU A 1 81 ? 16.610 -2.380 -7.798 1.00 98.38 81 GLU A N 1
ATOM 617 C CA . GLU A 1 81 ? 17.890 -2.979 -7.397 1.00 98.38 81 GLU A CA 1
ATOM 618 C C . GLU A 1 81 ? 17.671 -4.116 -6.383 1.00 98.38 81 GLU A C 1
ATOM 620 O O . GLU A 1 81 ? 18.316 -5.157 -6.471 1.00 98.38 81 GLU A O 1
ATOM 625 N N . GLU A 1 82 ? 16.690 -3.958 -5.490 1.00 98.25 82 GLU A N 1
ATOM 626 C CA . GLU A 1 82 ? 16.333 -4.914 -4.434 1.00 98.25 82 GLU A CA 1
ATOM 627 C C . GLU A 1 82 ? 14.902 -5.453 -4.605 1.00 98.25 82 GLU A C 1
ATOM 629 O O . GLU A 1 82 ? 14.150 -5.632 -3.645 1.00 98.25 82 GLU A O 1
ATOM 634 N N . PHE A 1 83 ? 14.493 -5.722 -5.849 1.00 98.44 83 PHE A N 1
ATOM 635 C CA . PHE A 1 83 ? 13.093 -6.038 -6.162 1.00 98.44 83 PHE A CA 1
ATOM 636 C C . PHE A 1 83 ? 12.548 -7.286 -5.452 1.00 98.44 83 PHE A C 1
ATOM 638 O O . PHE A 1 83 ? 11.353 -7.351 -5.157 1.00 98.44 83 PHE A O 1
ATOM 645 N N . VAL A 1 84 ? 13.410 -8.264 -5.150 1.00 98.44 84 VAL A N 1
ATOM 646 C CA . VAL A 1 84 ? 13.040 -9.449 -4.358 1.00 98.44 84 VAL A CA 1
ATOM 647 C C . VAL A 1 84 ? 12.642 -9.036 -2.942 1.00 98.44 84 VAL A C 1
ATOM 649 O O . VAL A 1 84 ? 11.514 -9.303 -2.544 1.00 98.44 84 VAL A O 1
ATOM 652 N N . ALA A 1 85 ? 13.498 -8.293 -2.236 1.00 98.44 85 ALA A N 1
ATOM 653 C CA . ALA A 1 85 ? 13.214 -7.817 -0.883 1.00 98.44 85 ALA A CA 1
ATOM 654 C C . ALA A 1 85 ? 11.989 -6.886 -0.847 1.00 98.44 85 ALA A C 1
ATOM 656 O O . ALA A 1 85 ? 11.139 -6.993 0.035 1.00 98.44 85 ALA A O 1
ATOM 657 N N . PHE A 1 86 ? 11.839 -6.007 -1.844 1.00 98.62 86 PHE A N 1
ATOM 658 C CA . PHE A 1 86 ? 10.639 -5.179 -1.990 1.00 98.62 86 PHE A CA 1
ATOM 659 C C . PHE A 1 86 ? 9.361 -6.023 -2.144 1.00 98.62 86 PHE A C 1
ATOM 661 O O . PHE A 1 86 ? 8.332 -5.711 -1.544 1.00 98.62 86 PHE A O 1
ATOM 668 N N . THR A 1 87 ? 9.426 -7.096 -2.936 1.00 98.44 87 THR A N 1
ATOM 669 C CA . THR A 1 87 ? 8.306 -8.023 -3.146 1.00 98.44 87 THR A CA 1
ATOM 670 C C . THR A 1 87 ? 7.977 -8.804 -1.878 1.00 98.44 87 THR A C 1
ATOM 672 O O . THR A 1 87 ? 6.804 -8.940 -1.539 1.00 98.44 87 THR A O 1
ATOM 675 N N . GLU A 1 88 ? 8.993 -9.269 -1.154 1.00 98.50 88 GLU A N 1
ATOM 676 C CA . GLU A 1 88 ? 8.830 -9.970 0.122 1.00 98.50 88 GLU A CA 1
ATOM 677 C C . GLU A 1 88 ? 8.153 -9.084 1.170 1.00 98.50 88 GLU A C 1
ATOM 679 O O . GLU A 1 88 ? 7.200 -9.526 1.802 1.00 98.50 88 GLU A O 1
ATOM 684 N N . LEU A 1 89 ? 8.556 -7.815 1.297 1.00 98.25 89 LEU A N 1
ATOM 685 C CA . LEU A 1 89 ? 7.904 -6.865 2.208 1.00 98.25 89 LEU A CA 1
ATOM 686 C C . LEU A 1 89 ? 6.424 -6.647 1.867 1.00 98.25 89 LEU A C 1
ATOM 688 O O . LEU A 1 89 ? 5.584 -6.579 2.764 1.00 98.25 89 LEU A O 1
ATOM 692 N N . ALA A 1 90 ? 6.100 -6.527 0.577 1.00 98.12 90 ALA A N 1
ATOM 693 C CA . ALA A 1 90 ? 4.722 -6.354 0.133 1.00 98.12 90 ALA A CA 1
ATOM 694 C C . ALA A 1 90 ? 3.868 -7.601 0.418 1.00 98.12 90 ALA A C 1
ATOM 696 O O . ALA A 1 90 ? 2.751 -7.474 0.915 1.00 98.12 90 ALA A O 1
ATOM 697 N N . ASN A 1 91 ? 4.398 -8.795 0.151 1.00 97.50 91 ASN A N 1
ATOM 698 C CA . ASN A 1 91 ? 3.690 -10.045 0.420 1.00 97.50 91 ASN A CA 1
ATOM 699 C C . ASN A 1 91 ? 3.538 -10.297 1.925 1.00 97.50 91 ASN A C 1
ATOM 701 O O . ASN A 1 91 ? 2.448 -10.635 2.362 1.00 97.50 91 ASN A O 1
ATOM 705 N N . GLN A 1 92 ? 4.570 -10.025 2.730 1.00 97.81 92 GLN A N 1
ATOM 706 C CA . GLN A 1 92 ? 4.491 -10.169 4.185 1.00 97.81 92 GLN A CA 1
ATOM 707 C C . GLN A 1 92 ? 3.378 -9.298 4.780 1.00 97.81 92 GLN A C 1
ATOM 709 O O . GLN A 1 92 ? 2.621 -9.758 5.629 1.00 97.81 92 GLN A O 1
ATOM 714 N N . LEU A 1 93 ? 3.229 -8.056 4.304 1.00 97.19 93 LEU A N 1
ATOM 715 C CA . LEU A 1 93 ? 2.129 -7.192 4.736 1.00 97.19 93 LEU A CA 1
ATOM 716 C C . LEU A 1 93 ? 0.755 -7.757 4.338 1.00 97.19 93 LEU A C 1
ATOM 718 O O . LEU A 1 93 ? -0.210 -7.587 5.081 1.00 97.19 93 LEU A O 1
ATOM 722 N N . ALA A 1 94 ? 0.645 -8.412 3.180 1.00 96.19 94 ALA A N 1
ATOM 723 C CA . ALA A 1 94 ? -0.589 -9.087 2.787 1.00 96.19 94 ALA A CA 1
ATOM 724 C C . ALA A 1 94 ? -0.889 -10.286 3.706 1.00 96.19 94 ALA A C 1
ATOM 726 O O . ALA A 1 94 ? -2.005 -10.383 4.222 1.00 96.19 94 ALA A O 1
ATOM 727 N N . ASP A 1 95 ? 0.113 -11.125 3.974 1.00 95.44 95 ASP A N 1
ATOM 728 C CA . ASP A 1 95 ? 0.003 -12.333 4.801 1.00 95.44 95 ASP A CA 1
ATOM 729 C C . ASP A 1 95 ? -0.375 -12.001 6.255 1.00 95.44 95 ASP A C 1
ATOM 731 O O . ASP A 1 95 ? -1.290 -12.607 6.821 1.00 95.44 95 ASP A O 1
ATOM 735 N N . ASP A 1 96 ? 0.249 -10.974 6.845 1.00 95.12 96 ASP A N 1
ATOM 736 C CA . ASP A 1 96 ? -0.060 -10.497 8.203 1.00 95.12 96 ASP A CA 1
ATOM 737 C C . ASP A 1 96 ? -1.545 -10.104 8.353 1.00 95.12 96 ASP A C 1
ATOM 739 O O . ASP A 1 96 ? -2.144 -10.245 9.424 1.00 95.12 96 ASP A O 1
ATOM 743 N N . LEU A 1 97 ? -2.159 -9.624 7.267 1.00 90.94 97 LEU A N 1
ATOM 744 C CA . LEU A 1 97 ? -3.557 -9.188 7.216 1.00 90.94 97 LEU A CA 1
ATOM 745 C C . LEU A 1 97 ? -4.528 -10.302 6.802 1.00 90.94 97 LEU A C 1
ATOM 747 O O . LEU A 1 97 ? -5.743 -10.161 6.990 1.00 90.94 97 LEU A O 1
ATOM 751 N N . GLU A 1 98 ? -4.025 -11.406 6.253 1.00 81.31 98 GLU A N 1
ATOM 752 C CA . GLU A 1 98 ? -4.797 -12.626 6.026 1.00 81.31 98 GLU A CA 1
ATOM 753 C C . GLU A 1 98 ? -4.901 -13.465 7.304 1.00 81.31 98 GLU A C 1
ATOM 755 O O . GLU A 1 98 ? -5.992 -13.932 7.630 1.00 81.31 98 GLU A O 1
ATOM 760 N N . ILE A 1 99 ? -3.813 -13.570 8.075 1.00 62.78 99 ILE A N 1
ATOM 761 C CA . ILE A 1 99 ? -3.769 -14.306 9.352 1.00 62.78 99 ILE A CA 1
ATOM 762 C C . ILE A 1 99 ? -4.675 -13.664 10.419 1.00 62.78 99 ILE A C 1
ATOM 764 O O . ILE A 1 99 ? -5.167 -14.348 11.312 1.00 62.78 99 ILE A O 1
ATOM 768 N N . ALA A 1 100 ? -4.946 -12.361 10.320 1.00 57.16 100 ALA A N 1
ATOM 769 C CA . ALA A 1 100 ? -5.828 -11.636 11.236 1.00 57.16 100 ALA A CA 1
ATOM 770 C C . ALA A 1 100 ? -7.345 -11.878 11.010 1.00 57.16 100 ALA A C 1
ATOM 772 O O . ALA A 1 100 ? -8.159 -11.165 11.608 1.00 57.16 100 ALA A O 1
ATOM 773 N N . ARG A 1 101 ? -7.735 -12.812 10.126 1.00 50.34 101 ARG A N 1
ATOM 774 C CA . ARG A 1 101 ? -9.136 -13.123 9.777 1.00 50.34 101 ARG A CA 1
ATOM 775 C C . ARG A 1 101 ? -9.770 -14.219 10.625 1.00 50.34 101 ARG A C 1
ATOM 777 O O . ARG A 1 101 ? -9.069 -15.174 11.011 1.00 50.34 101 ARG A O 1
#

Foldseek 3Di:
DLVVLCPPWDDPLLSQLSVLVVLLVVLVVVVVCCVVVVDPDDPVSNLVSLQSNLVSLQCNLVSPVDPDDDPSHPDDPVCVVPVVVVNVVSNVSNVVSVVVD

Sequence (101 aa):
SILWAHSGVKDPNVMKRMKLMSSMAENSKILGQMMKKQIPFDAKVAMSALREIGVLSEATPKAFKVNASDPKSEAKPLIWEEFVAFTELANQLADDLEIAR